Protein AF-A0A1D6MBY1-F1 (afdb_monomer_lite)

Sequence (67 aa):
MRSYSPAALLDKLQTSMAKLDKESEELHQKFLEKDIDLPTFVQKYKKLRTAYHKQALLHLAGQTSLR

pLDDT: mean 93.76, std 8.41, range [59.59, 98.25]

InterPro domains:
  IPR009851 Modifier of rudimentary, Modr [PF07200] (2-56)
  IPR009851 Modifier of rudimentary, Modr [PS51314] (1-67)
  IPR029012 Helix hairpin bin domain superfamily [G3DSA:1.10.287.660] (1-67)
  IPR037202 ESCRT assembly domain [SSF140111] (2-55)

Structure (mmCIF, N/CA/C/O backbone):
data_AF-A0A1D6MBY1-F1
#
_entry.id   AF-A0A1D6MBY1-F1
#
loop_
_atom_site.group_PDB
_atom_site.id
_atom_site.type_symbol
_atom_site.label_atom_id
_atom_site.label_alt_id
_atom_site.label_comp_id
_atom_site.label_asym_id
_atom_site.label_entity_id
_atom_site.label_seq_id
_atom_site.pdbx_PDB_ins_code
_atom_site.Cartn_x
_atom_site.Cartn_y
_atom_site.Cartn_z
_atom_site.occupancy
_atom_site.B_iso_or_equiv
_atom_site.auth_seq_id
_atom_site.auth_comp_id
_atom_site.auth_asym_id
_atom_site.auth_atom_id
_atom_site.pdbx_PDB_model_num
ATOM 1 N N . MET A 1 1 ? 28.777 -6.168 -7.252 1.00 59.59 1 MET A N 1
ATOM 2 C CA . MET A 1 1 ? 27.402 -5.630 -7.381 1.00 59.59 1 MET A CA 1
ATOM 3 C C . MET A 1 1 ? 26.528 -6.701 -8.013 1.00 59.59 1 MET A C 1
ATOM 5 O O . MET A 1 1 ? 26.984 -7.314 -8.966 1.00 59.59 1 MET A O 1
ATOM 9 N N . ARG A 1 2 ? 25.324 -6.973 -7.492 1.00 65.50 2 ARG A N 1
ATOM 10 C CA . ARG A 1 2 ? 24.375 -7.853 -8.198 1.00 65.50 2 ARG A CA 1
ATOM 11 C C . ARG A 1 2 ? 23.780 -7.068 -9.366 1.00 65.50 2 ARG A C 1
ATOM 13 O O . ARG A 1 2 ? 23.119 -6.060 -9.132 1.00 65.50 2 ARG A O 1
ATOM 20 N N . SER A 1 3 ? 24.042 -7.502 -10.591 1.00 75.06 3 SER A N 1
ATOM 21 C CA . SER A 1 3 ? 23.359 -7.027 -11.792 1.00 75.06 3 SER A CA 1
ATOM 22 C C . SER A 1 3 ? 22.028 -7.767 -11.908 1.00 75.06 3 SER A C 1
ATOM 24 O O . SER A 1 3 ? 21.995 -8.989 -12.019 1.00 75.06 3 SER A O 1
ATOM 26 N N . TYR A 1 4 ? 20.920 -7.034 -11.830 1.00 80.25 4 TYR A N 1
ATOM 27 C CA . TYR A 1 4 ? 19.589 -7.577 -12.091 1.00 80.25 4 TYR A CA 1
ATOM 28 C C . TYR A 1 4 ? 19.175 -7.180 -13.503 1.00 80.25 4 TYR A C 1
ATOM 30 O O . TYR A 1 4 ? 19.406 -6.041 -13.912 1.00 80.25 4 TYR A O 1
ATOM 38 N N . SER A 1 5 ? 18.559 -8.103 -14.243 1.00 89.31 5 SER A N 1
ATOM 39 C CA . SER A 1 5 ? 17.927 -7.740 -15.508 1.00 89.31 5 SER A CA 1
ATOM 40 C C . SER A 1 5 ? 16.754 -6.785 -15.242 1.00 89.31 5 SER A C 1
ATOM 42 O O . SER A 1 5 ? 16.123 -6.873 -14.181 1.00 89.31 5 SER A O 1
ATOM 44 N N . PRO A 1 6 ? 16.412 -5.894 -16.187 1.00 89.25 6 PRO A N 1
ATOM 45 C CA . PRO A 1 6 ? 15.240 -5.033 -16.047 1.00 89.25 6 PRO A CA 1
ATOM 46 C C . PRO A 1 6 ? 13.952 -5.816 -15.755 1.00 89.25 6 PRO A C 1
ATOM 48 O O . PRO A 1 6 ? 13.174 -5.419 -14.892 1.00 89.25 6 PRO A O 1
ATOM 51 N N . ALA A 1 7 ? 13.774 -6.979 -16.390 1.00 90.12 7 ALA A N 1
ATOM 52 C CA . ALA A 1 7 ? 12.648 -7.874 -16.130 1.00 90.12 7 ALA A CA 1
ATOM 53 C C . ALA A 1 7 ? 12.622 -8.386 -14.677 1.00 90.12 7 ALA A C 1
ATOM 55 O O . ALA A 1 7 ? 11.574 -8.355 -14.040 1.00 90.12 7 ALA A O 1
ATOM 56 N N . ALA A 1 8 ? 13.771 -8.783 -14.116 1.00 91.88 8 ALA A N 1
ATOM 57 C CA . ALA A 1 8 ? 13.853 -9.220 -12.720 1.00 91.88 8 ALA A CA 1
ATOM 58 C C . ALA A 1 8 ? 13.556 -8.082 -11.725 1.00 91.88 8 ALA A C 1
ATOM 60 O O . ALA A 1 8 ? 13.020 -8.320 -10.644 1.00 91.88 8 ALA A O 1
ATOM 61 N N . LEU A 1 9 ? 13.893 -6.834 -12.073 1.00 91.75 9 LEU A N 1
ATOM 62 C CA . LEU A 1 9 ? 13.536 -5.667 -11.262 1.00 91.75 9 LEU A CA 1
ATOM 63 C C . LEU A 1 9 ? 12.031 -5.377 -11.303 1.00 91.75 9 LEU A C 1
ATOM 65 O O . LEU A 1 9 ? 11.455 -5.059 -10.262 1.00 91.75 9 LEU A O 1
ATOM 69 N N . LEU A 1 10 ? 11.398 -5.512 -12.472 1.00 93.25 10 LEU A N 1
ATOM 70 C CA . LEU A 1 10 ? 9.949 -5.353 -12.621 1.00 93.25 10 LEU A CA 1
ATOM 71 C C . LEU A 1 10 ? 9.174 -6.434 -11.866 1.00 93.25 10 LEU A C 1
ATOM 73 O O . LEU A 1 10 ? 8.268 -6.102 -11.108 1.00 93.25 10 LEU A O 1
ATOM 77 N N . ASP A 1 11 ? 9.585 -7.696 -11.978 1.00 93.81 11 ASP A N 1
ATOM 78 C CA . ASP A 1 11 ? 8.980 -8.808 -11.236 1.00 93.81 11 ASP A CA 1
ATOM 79 C C . ASP A 1 11 ? 9.070 -8.596 -9.713 1.00 93.81 11 ASP A C 1
ATOM 81 O O . ASP A 1 11 ? 8.097 -8.752 -8.966 1.00 93.81 11 ASP A O 1
ATOM 85 N N . LYS A 1 12 ? 10.223 -8.109 -9.240 1.00 94.06 12 LYS A N 1
ATOM 86 C CA . LYS A 1 12 ? 10.405 -7.750 -7.832 1.00 94.06 12 LYS A CA 1
ATOM 87 C C . LYS A 1 12 ? 9.492 -6.599 -7.399 1.00 94.06 12 LYS A C 1
ATOM 89 O O . LYS A 1 12 ? 8.983 -6.623 -6.276 1.00 94.06 12 LYS A O 1
ATOM 94 N N . LEU A 1 13 ? 9.290 -5.590 -8.253 1.00 94.56 13 LEU A N 1
ATOM 95 C CA . LEU A 1 13 ? 8.343 -4.502 -7.989 1.00 94.56 13 LEU A CA 1
ATOM 96 C C . LEU A 1 13 ? 6.914 -5.037 -7.896 1.00 94.56 13 LEU A C 1
ATOM 98 O O . LEU A 1 13 ? 6.228 -4.728 -6.926 1.00 94.56 13 LEU A O 1
ATOM 102 N N . GLN A 1 14 ? 6.502 -5.890 -8.832 1.00 95.25 14 GLN A N 1
ATOM 103 C CA . GLN A 1 14 ? 5.175 -6.499 -8.837 1.00 95.25 14 GLN A CA 1
ATOM 104 C C . GLN A 1 14 ? 4.935 -7.359 -7.584 1.00 95.25 14 GLN A C 1
ATOM 106 O O . GLN A 1 14 ? 3.902 -7.231 -6.928 1.00 95.25 14 GLN A O 1
ATOM 111 N N . THR A 1 15 ? 5.922 -8.160 -7.177 1.00 96.62 15 THR A N 1
ATOM 112 C CA . THR A 1 15 ? 5.864 -8.944 -5.932 1.00 96.62 15 THR A CA 1
ATOM 113 C C . THR A 1 15 ? 5.755 -8.044 -4.697 1.00 96.62 15 THR A C 1
ATOM 115 O O . THR A 1 15 ? 4.969 -8.311 -3.786 1.00 96.62 15 THR A O 1
ATOM 118 N N . SER A 1 16 ? 6.521 -6.949 -4.656 1.00 96.94 16 SER A N 1
ATOM 119 C CA . SER A 1 16 ? 6.437 -5.970 -3.568 1.00 96.94 16 SER A CA 1
ATOM 120 C C . SER A 1 16 ? 5.062 -5.300 -3.505 1.00 96.94 16 SER A C 1
ATOM 122 O O . SER A 1 16 ? 4.539 -5.093 -2.412 1.00 96.94 16 SER A O 1
ATOM 124 N N . MET A 1 17 ? 4.467 -4.982 -4.655 1.00 97.44 17 MET A N 1
ATOM 125 C CA . MET A 1 17 ? 3.129 -4.396 -4.738 1.00 97.44 17 MET A CA 1
ATOM 126 C C . MET A 1 17 ? 2.065 -5.351 -4.187 1.00 97.44 17 MET A C 1
ATOM 128 O O . MET A 1 17 ? 1.288 -4.949 -3.325 1.00 97.44 17 MET A O 1
ATOM 132 N N . ALA A 1 18 ? 2.096 -6.626 -4.587 1.00 97.50 18 ALA A N 1
ATOM 133 C CA . ALA A 1 18 ? 1.175 -7.645 -4.076 1.00 97.50 18 ALA A CA 1
ATOM 134 C C . ALA A 1 18 ? 1.277 -7.814 -2.548 1.00 97.50 18 ALA A C 1
ATOM 136 O O . ALA A 1 18 ? 0.272 -7.988 -1.856 1.00 97.50 18 ALA A O 1
ATOM 137 N N . LYS A 1 19 ? 2.492 -7.709 -1.993 1.00 98.06 19 LYS A N 1
ATOM 138 C CA . LYS A 1 19 ? 2.700 -7.716 -0.541 1.00 98.06 19 LYS A CA 1
ATOM 139 C C . LYS A 1 19 ? 2.053 -6.504 0.140 1.00 98.06 19 LYS A C 1
ATOM 141 O O . LYS A 1 19 ? 1.410 -6.671 1.172 1.00 98.06 19 LYS A O 1
ATOM 146 N N . LEU A 1 20 ? 2.201 -5.305 -0.425 1.00 98.00 20 LEU A N 1
ATOM 147 C CA . LEU A 1 20 ? 1.582 -4.091 0.121 1.00 98.00 20 LEU A CA 1
ATOM 148 C C . LEU A 1 20 ? 0.051 -4.150 0.080 1.00 98.00 20 LEU A C 1
ATOM 150 O O . LEU A 1 20 ? -0.594 -3.658 1.007 1.00 98.00 20 LEU A O 1
ATOM 154 N N . ASP A 1 21 ? -0.529 -4.759 -0.957 1.00 97.62 21 ASP A N 1
ATOM 155 C CA . ASP A 1 21 ? -1.9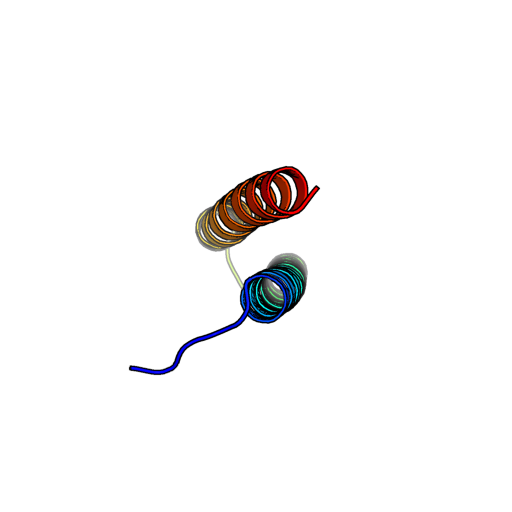72 -5.005 -1.024 1.00 97.62 21 ASP A CA 1
ATOM 156 C C . ASP A 1 21 ? -2.431 -5.922 0.104 1.00 97.62 21 ASP A C 1
ATOM 158 O O . ASP A 1 21 ? -3.359 -5.572 0.833 1.00 97.62 21 ASP A O 1
ATOM 162 N N . LYS A 1 22 ? -1.728 -7.041 0.307 1.00 98.12 22 LYS A N 1
ATOM 163 C CA . LYS A 1 22 ? -2.023 -7.973 1.397 1.00 98.12 22 LYS A CA 1
ATOM 164 C C . LYS A 1 22 ? -1.938 -7.299 2.769 1.00 98.12 22 LYS A C 1
ATOM 166 O O . LYS A 1 22 ? -2.871 -7.406 3.555 1.00 98.12 22 LYS A O 1
ATOM 171 N N . GLU A 1 23 ? -0.859 -6.567 3.048 1.00 98.12 23 GLU A N 1
ATOM 172 C CA . GLU A 1 23 ? -0.695 -5.847 4.323 1.00 98.12 23 GLU A CA 1
ATOM 173 C C . GLU A 1 23 ? -1.788 -4.794 4.545 1.00 98.12 23 GLU A C 1
ATOM 175 O O . GLU A 1 23 ? -2.207 -4.543 5.675 1.00 98.12 23 GLU A O 1
ATOM 180 N N . SER A 1 24 ? -2.256 -4.165 3.469 1.00 97.25 24 SER A N 1
ATOM 181 C CA . SER A 1 24 ? -3.331 -3.182 3.546 1.00 97.25 24 SER A CA 1
ATOM 182 C C . SER A 1 24 ? -4.678 -3.832 3.860 1.00 97.25 24 SER A C 1
ATOM 184 O O . SER A 1 24 ? -5.448 -3.253 4.624 1.00 97.25 24 SER A O 1
ATOM 186 N N . GLU A 1 25 ? -4.948 -5.014 3.303 1.00 97.75 25 GLU A N 1
ATOM 187 C CA . GLU A 1 25 ? -6.157 -5.791 3.596 1.00 97.75 25 GLU A CA 1
ATOM 188 C C . GLU A 1 25 ? -6.151 -6.301 5.042 1.00 97.75 25 GLU A C 1
ATOM 190 O O . GLU A 1 25 ? -7.117 -6.114 5.775 1.00 97.75 25 GLU A O 1
ATOM 195 N N . GLU A 1 26 ? -5.021 -6.835 5.513 1.00 98.06 26 GLU A N 1
ATOM 196 C CA . GLU A 1 26 ? -4.851 -7.240 6.916 1.00 98.06 26 GLU A CA 1
ATOM 197 C C . GLU A 1 26 ? -5.060 -6.063 7.881 1.00 98.06 26 GLU A C 1
ATOM 199 O O . GLU A 1 26 ? -5.663 -6.210 8.945 1.00 98.06 26 GLU A O 1
ATOM 204 N N . LEU A 1 27 ? -4.567 -4.873 7.523 1.00 97.88 27 LEU A N 1
ATOM 205 C CA . LEU A 1 27 ? -4.776 -3.664 8.313 1.00 97.88 27 LEU A CA 1
ATOM 206 C C . LEU A 1 27 ? -6.250 -3.230 8.317 1.00 97.88 27 LEU A C 1
ATOM 208 O O . LEU A 1 27 ? -6.737 -2.758 9.345 1.00 97.88 27 LEU A O 1
ATOM 212 N N . HIS A 1 28 ? -6.946 -3.376 7.188 1.00 97.56 28 HIS A N 1
ATOM 213 C CA . HIS A 1 28 ? -8.375 -3.097 7.091 1.00 97.56 28 HIS A CA 1
ATOM 214 C C . HIS A 1 28 ? -9.185 -4.042 7.978 1.00 97.56 28 HIS A C 1
ATOM 216 O O . HIS A 1 28 ? -10.009 -3.576 8.763 1.00 97.56 28 HIS A O 1
ATOM 222 N N . GLN A 1 29 ? -8.867 -5.336 7.949 1.00 98.12 29 GLN A N 1
ATOM 223 C CA . GLN A 1 29 ? -9.523 -6.333 8.785 1.00 98.12 29 GLN A CA 1
ATOM 224 C C . GLN A 1 29 ? -9.352 -6.037 10.283 1.00 98.12 29 GLN A C 1
ATOM 226 O O . GLN A 1 29 ? -10.339 -6.002 11.013 1.00 98.12 29 GLN A O 1
ATOM 231 N N . LYS A 1 30 ? -8.137 -5.689 10.729 1.00 98.00 30 LYS A N 1
ATOM 232 C CA . LYS A 1 30 ? -7.883 -5.276 12.126 1.00 98.00 30 LYS A CA 1
ATOM 233 C C . LYS A 1 30 ? -8.711 -4.066 12.553 1.00 98.00 30 LYS A C 1
ATOM 235 O O . LYS A 1 30 ? -9.114 -3.956 13.706 1.00 98.00 30 LYS A O 1
ATOM 240 N N . PHE A 1 31 ? -8.956 -3.129 11.639 1.00 98.06 31 PHE A N 1
ATOM 241 C CA . PHE A 1 31 ? -9.818 -1.986 11.928 1.00 98.06 31 PHE A CA 1
ATOM 242 C C . PHE A 1 31 ? -11.287 -2.407 12.078 1.00 98.06 31 PHE A C 1
ATOM 244 O O . PHE A 1 31 ? -11.952 -1.952 13.008 1.00 98.06 31 PHE A O 1
ATOM 251 N N . LEU A 1 32 ? -11.781 -3.309 11.221 1.00 97.88 32 LEU A N 1
ATOM 252 C CA . LEU A 1 32 ? -13.141 -3.857 11.324 1.00 97.88 32 LEU A CA 1
ATOM 253 C C . LEU A 1 32 ? -13.351 -4.656 12.619 1.00 97.88 32 LEU A C 1
ATOM 255 O O . LEU A 1 32 ? -14.407 -4.554 13.243 1.00 97.88 32 LEU A O 1
ATOM 259 N N . GLU A 1 33 ? -12.326 -5.387 13.054 1.00 98.06 33 GLU A N 1
ATOM 260 C CA . GLU A 1 33 ? -12.297 -6.142 14.315 1.00 98.06 33 GLU A CA 1
ATOM 261 C C . GLU A 1 33 ? -12.149 -5.241 15.555 1.00 98.06 33 GLU A C 1
ATOM 263 O O . GLU A 1 33 ? -12.298 -5.709 16.680 1.00 98.06 33 GLU A O 1
ATOM 268 N N . LYS A 1 34 ? -11.957 -3.927 15.358 1.00 96.81 34 LYS A N 1
ATOM 269 C CA . LYS A 1 34 ? -11.723 -2.914 16.404 1.00 96.81 34 LYS A CA 1
ATOM 270 C C . LYS A 1 34 ? -10.420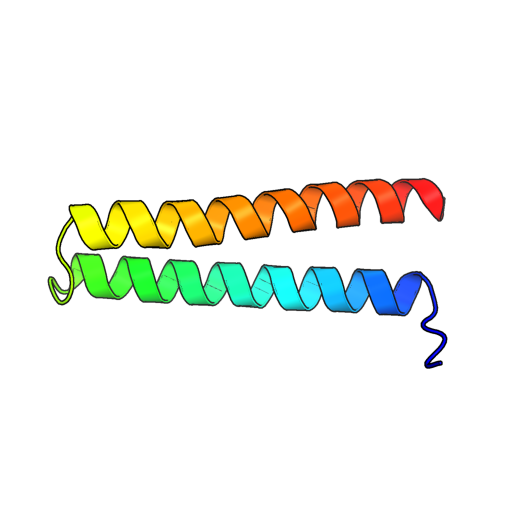 -3.115 17.191 1.00 96.81 34 LYS A C 1
ATOM 272 O O . LYS A 1 34 ? -10.258 -2.520 18.254 1.00 96.81 34 LYS A O 1
ATOM 277 N N . ASP A 1 35 ? -9.468 -3.866 16.639 1.00 97.06 35 ASP A N 1
ATOM 278 C CA . ASP A 1 35 ? -8.124 -4.059 17.205 1.00 97.06 35 ASP A CA 1
ATOM 279 C C . ASP A 1 35 ? -7.261 -2.791 17.121 1.00 97.06 35 ASP A C 1
ATOM 281 O O . ASP A 1 35 ? -6.269 -2.643 17.839 1.00 97.06 35 ASP A O 1
ATOM 285 N N . ILE A 1 36 ? -7.605 -1.876 16.211 1.00 97.12 36 ILE A N 1
ATOM 286 C CA . ILE A 1 36 ? -6.924 -0.593 16.027 1.00 97.12 36 ILE A CA 1
ATOM 287 C C . ILE A 1 36 ? -7.927 0.554 15.939 1.00 97.12 36 ILE A C 1
ATOM 289 O O . ILE A 1 36 ? -9.029 0.403 15.411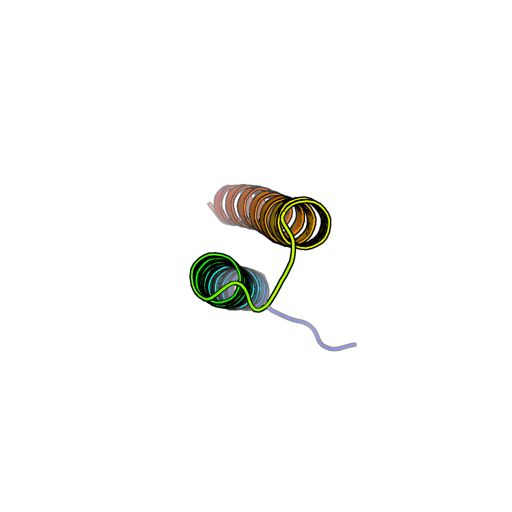 1.00 97.12 36 ILE A O 1
ATOM 293 N N . ASP A 1 37 ? -7.517 1.728 16.414 1.00 97.69 37 ASP A N 1
ATOM 294 C CA . ASP A 1 37 ? -8.320 2.940 16.303 1.00 97.69 37 ASP A CA 1
ATOM 295 C C . ASP A 1 37 ? -8.268 3.555 14.891 1.00 97.69 37 ASP A C 1
ATOM 297 O O . ASP A 1 37 ? -7.388 3.272 14.067 1.00 97.69 37 ASP A O 1
ATOM 301 N N . LEU A 1 38 ? -9.247 4.418 14.604 1.00 97.50 38 LEU A N 1
ATOM 302 C CA . LEU A 1 38 ? -9.361 5.096 13.314 1.00 97.50 38 LEU A CA 1
ATOM 303 C C . LEU A 1 38 ? -8.115 5.941 12.969 1.00 97.50 38 LEU A C 1
ATOM 305 O O . LEU A 1 38 ? -7.647 5.833 11.832 1.00 97.50 38 LEU A O 1
ATOM 309 N N . PRO A 1 39 ? -7.532 6.747 13.884 1.00 98.00 39 PRO A N 1
ATOM 310 C CA . PRO A 1 39 ? -6.302 7.486 13.591 1.00 98.00 39 PRO A CA 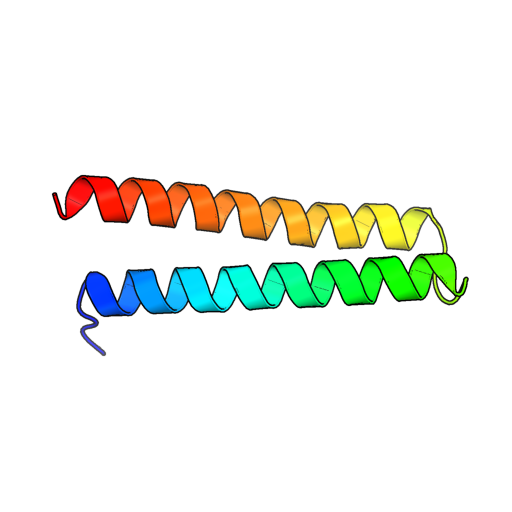1
ATOM 311 C C . PRO A 1 39 ? -5.139 6.582 13.159 1.00 98.00 39 PRO A C 1
ATOM 313 O O . PRO A 1 39 ? -4.475 6.860 12.155 1.00 98.00 39 PRO A O 1
ATOM 316 N N . THR A 1 40 ? -4.927 5.468 13.863 1.00 97.81 40 THR A N 1
ATOM 317 C CA . THR A 1 40 ? -3.881 4.483 13.567 1.00 97.81 40 THR A CA 1
ATOM 318 C C . THR A 1 40 ? -4.128 3.808 12.227 1.00 97.81 40 THR A C 1
ATOM 320 O O . THR A 1 40 ? -3.191 3.665 11.432 1.00 97.81 40 THR A O 1
ATOM 323 N N . PHE A 1 41 ? -5.377 3.419 11.952 1.00 98.19 41 PHE A N 1
ATOM 324 C CA . PHE A 1 41 ? -5.772 2.850 10.667 1.00 98.19 41 PHE A CA 1
ATOM 325 C C . PHE A 1 41 ? -5.462 3.820 9.525 1.00 98.19 41 PHE A C 1
ATOM 327 O O . PHE A 1 41 ? -4.699 3.477 8.622 1.00 98.19 41 PHE A O 1
ATOM 334 N N . VAL A 1 42 ? -5.967 5.055 9.593 1.00 98.12 42 VAL A N 1
ATOM 335 C CA . VAL A 1 42 ? -5.795 6.062 8.534 1.00 98.12 42 VAL A CA 1
ATOM 336 C C . VAL A 1 42 ? -4.316 6.341 8.275 1.00 98.12 42 VAL A C 1
ATOM 338 O O . VAL A 1 42 ? -3.882 6.354 7.120 1.00 98.12 42 VAL A O 1
ATOM 341 N N . GLN A 1 43 ? -3.516 6.520 9.331 1.00 98.25 43 GLN A N 1
ATOM 342 C CA . GLN A 1 43 ? -2.089 6.797 9.191 1.00 98.25 43 GLN A CA 1
ATOM 343 C C . GLN A 1 43 ? -1.343 5.639 8.512 1.00 98.25 43 GLN A C 1
ATOM 345 O O . GLN A 1 43 ? -0.590 5.859 7.556 1.00 98.25 43 GLN A O 1
ATOM 350 N N . LYS A 1 44 ? -1.540 4.402 8.988 1.00 98.12 44 LYS A N 1
ATOM 351 C CA . LYS A 1 44 ? -0.843 3.221 8.458 1.00 98.12 44 LYS A CA 1
ATOM 352 C C . LYS A 1 44 ? -1.321 2.871 7.048 1.00 98.12 44 LYS A C 1
ATOM 354 O O . LYS A 1 44 ? -0.489 2.642 6.170 1.00 98.12 44 LYS A O 1
ATOM 359 N N . TYR A 1 45 ? -2.627 2.923 6.800 1.00 98.00 45 TYR A N 1
ATOM 360 C CA . TYR A 1 45 ? -3.221 2.600 5.505 1.00 98.00 45 TYR A CA 1
ATOM 361 C C . TYR A 1 45 ? -2.763 3.584 4.427 1.00 98.00 45 TYR A C 1
ATOM 363 O O . TYR A 1 45 ? -2.301 3.180 3.359 1.00 98.00 45 TYR A O 1
ATOM 371 N N . LYS A 1 46 ? -2.765 4.891 4.733 1.00 98.06 46 LYS A N 1
ATOM 372 C CA . LYS A 1 46 ? -2.243 5.922 3.823 1.00 98.06 46 LYS A CA 1
ATOM 373 C C . LYS A 1 46 ? -0.780 5.669 3.454 1.00 98.06 46 LYS A C 1
ATOM 375 O O . LYS A 1 46 ? -0.404 5.845 2.292 1.00 98.06 46 LYS A O 1
ATOM 380 N N . LYS A 1 47 ? 0.054 5.251 4.413 1.00 98.19 47 LYS A N 1
ATOM 381 C CA . LYS A 1 47 ? 1.471 4.939 4.170 1.00 98.19 47 LYS A CA 1
ATOM 382 C C . LYS A 1 47 ? 1.632 3.755 3.213 1.00 98.19 47 LYS A C 1
ATOM 384 O O . LYS A 1 47 ? 2.401 3.869 2.259 1.00 98.19 47 LYS A O 1
ATOM 389 N N . LEU A 1 48 ? 0.888 2.670 3.436 1.00 98.12 48 LEU A N 1
ATOM 390 C CA . LEU A 1 48 ? 0.907 1.487 2.570 1.00 98.12 48 LEU A CA 1
ATOM 391 C C . LEU A 1 48 ? 0.464 1.833 1.144 1.00 98.12 48 LEU A C 1
ATOM 393 O O . LEU A 1 48 ? 1.183 1.548 0.187 1.00 98.12 48 LEU A O 1
ATOM 397 N N . ARG A 1 49 ? -0.651 2.558 0.996 1.00 97.56 49 ARG A N 1
ATOM 398 C CA . ARG A 1 49 ? -1.167 2.957 -0.322 1.00 97.56 49 ARG A CA 1
ATOM 399 C C . ARG A 1 49 ? -0.244 3.921 -1.054 1.00 97.56 49 ARG A C 1
ATOM 401 O O . ARG A 1 49 ? -0.009 3.761 -2.247 1.00 97.56 49 ARG A O 1
ATOM 408 N N . THR A 1 50 ? 0.375 4.860 -0.342 1.00 98.25 50 THR A N 1
ATOM 409 C CA . THR A 1 50 ? 1.383 5.749 -0.9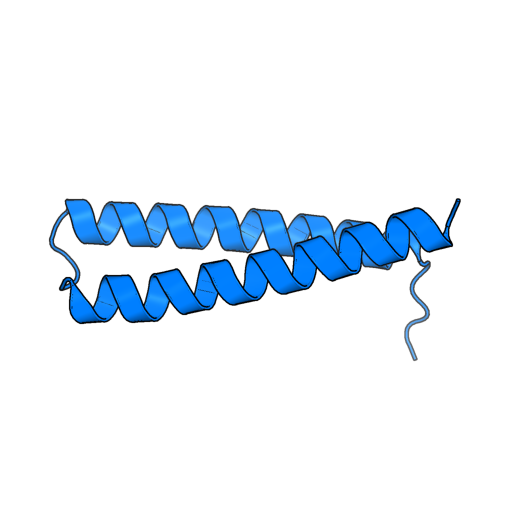41 1.00 98.25 50 THR A CA 1
ATOM 410 C C . THR A 1 50 ? 2.580 4.961 -1.480 1.00 98.25 50 THR A C 1
ATOM 412 O O . THR A 1 50 ? 3.070 5.262 -2.568 1.00 98.25 50 THR A O 1
ATOM 415 N N . ALA A 1 51 ? 3.062 3.954 -0.741 1.00 97.94 51 ALA A N 1
ATOM 416 C CA . ALA A 1 51 ? 4.158 3.102 -1.197 1.00 97.94 51 ALA A CA 1
ATOM 417 C C . ALA A 1 51 ? 3.759 2.278 -2.430 1.00 97.94 51 ALA A C 1
ATOM 419 O O . ALA A 1 51 ? 4.503 2.262 -3.410 1.00 97.94 51 ALA A O 1
ATOM 420 N N . TYR A 1 52 ? 2.564 1.683 -2.409 1.00 98.25 52 TYR A N 1
ATOM 421 C CA . TYR A 1 52 ? 2.027 0.911 -3.527 1.00 98.25 52 TYR A CA 1
ATOM 422 C C . TYR A 1 52 ? 1.959 1.754 -4.802 1.00 98.25 52 TYR A C 1
ATOM 424 O O . TYR A 1 52 ? 2.516 1.374 -5.827 1.00 98.25 52 TYR A O 1
ATOM 432 N N . HIS A 1 53 ? 1.352 2.944 -4.737 1.00 97.69 53 HIS A N 1
ATOM 433 C CA . HIS A 1 53 ? 1.200 3.797 -5.916 1.00 97.69 53 HIS A CA 1
ATOM 434 C C . HIS A 1 53 ? 2.545 4.273 -6.476 1.00 97.69 53 HIS A C 1
ATOM 436 O O . HIS A 1 53 ? 2.715 4.315 -7.692 1.00 97.69 53 HIS A O 1
ATOM 442 N N . LYS A 1 54 ? 3.536 4.562 -5.621 1.00 97.38 54 LYS A N 1
ATOM 443 C CA . LYS A 1 54 ? 4.902 4.869 -6.079 1.00 97.38 54 LYS A CA 1
ATOM 444 C C . LYS A 1 54 ? 5.523 3.700 -6.846 1.00 97.38 54 LYS A C 1
ATOM 446 O O . LYS A 1 54 ? 6.131 3.915 -7.891 1.00 97.38 54 LYS A O 1
ATOM 451 N N . GLN A 1 55 ? 5.362 2.476 -6.343 1.00 97.00 55 GLN A N 1
ATOM 452 C CA . GLN A 1 55 ? 5.862 1.276 -7.015 1.00 97.00 55 GLN A CA 1
ATOM 453 C C . GLN A 1 55 ? 5.109 0.994 -8.318 1.00 97.00 55 GLN A C 1
ATOM 455 O O . GLN A 1 55 ? 5.752 0.677 -9.313 1.00 97.00 55 GLN A O 1
ATOM 460 N N . ALA A 1 56 ? 3.791 1.197 -8.346 1.00 96.31 56 ALA A N 1
ATOM 461 C CA . ALA A 1 56 ? 2.970 1.039 -9.543 1.00 96.31 56 ALA A CA 1
ATOM 462 C C . ALA A 1 56 ? 3.400 1.993 -10.666 1.00 96.31 56 ALA A C 1
ATOM 464 O O . ALA A 1 56 ? 3.570 1.568 -11.806 1.00 96.31 56 ALA A O 1
ATOM 465 N N . LEU A 1 57 ? 3.637 3.268 -10.337 1.00 96.81 57 LEU A N 1
ATOM 466 C CA . LEU A 1 57 ? 4.131 4.257 -11.298 1.00 96.81 57 LEU A CA 1
ATOM 467 C C . LEU A 1 57 ? 5.523 3.890 -11.824 1.00 96.81 57 LEU A C 1
ATOM 469 O O . LEU A 1 57 ? 5.768 3.984 -13.025 1.00 96.81 57 LEU A O 1
ATOM 473 N N . LEU A 1 58 ? 6.423 3.434 -10.946 1.00 95.56 58 LEU A N 1
ATOM 474 C CA . LEU A 1 58 ? 7.761 2.999 -11.350 1.00 95.56 58 LEU A CA 1
ATOM 475 C C . LEU A 1 58 ? 7.713 1.756 -12.247 1.00 95.56 58 LEU A C 1
ATOM 477 O O . LEU A 1 58 ? 8.424 1.691 -13.247 1.00 95.56 58 LEU A O 1
ATOM 481 N N . HIS A 1 59 ? 6.869 0.785 -11.902 1.00 94.62 59 HIS A N 1
ATOM 482 C CA . HIS A 1 59 ? 6.665 -0.420 -12.693 1.00 94.62 59 HIS A CA 1
ATOM 483 C C . HIS A 1 59 ? 6.123 -0.079 -14.086 1.00 94.62 59 HIS A C 1
ATOM 485 O O . HIS A 1 59 ? 6.669 -0.551 -15.080 1.00 94.62 59 HIS A O 1
ATOM 491 N N . LEU A 1 60 ? 5.119 0.803 -14.169 1.00 94.69 60 LEU A N 1
ATOM 492 C CA . LEU A 1 60 ? 4.572 1.282 -15.439 1.00 94.69 60 LEU A CA 1
ATOM 493 C C . LEU A 1 60 ? 5.643 1.976 -16.294 1.00 94.69 60 LEU A C 1
ATOM 495 O O . LEU A 1 60 ? 5.802 1.629 -17.461 1.00 94.69 60 LEU A O 1
ATOM 499 N N . ALA A 1 61 ? 6.418 2.895 -15.709 1.00 93.75 61 ALA A N 1
ATOM 500 C CA . ALA A 1 61 ? 7.499 3.589 -16.412 1.00 93.75 61 ALA A CA 1
ATOM 501 C C . ALA A 1 61 ? 8.592 2.625 -16.913 1.00 93.75 61 ALA A C 1
ATOM 503 O O . ALA A 1 61 ? 9.122 2.777 -18.018 1.00 93.75 61 ALA A O 1
ATOM 504 N N . GLY A 1 62 ? 8.922 1.605 -16.116 1.00 92.38 62 GLY A N 1
ATOM 505 C CA . GLY A 1 62 ? 9.874 0.571 -16.506 1.00 92.38 62 GLY A CA 1
ATOM 506 C C . GLY A 1 62 ? 9.344 -0.315 -17.635 1.00 92.38 62 GLY A C 1
ATOM 507 O O . GLY A 1 62 ? 10.070 -0.571 -18.591 1.00 92.38 62 GLY A O 1
ATOM 508 N N . GLN A 1 63 ? 8.069 -0.714 -17.585 1.00 90.50 63 GLN A N 1
ATOM 509 C CA . GLN A 1 63 ? 7.425 -1.465 -18.667 1.00 90.50 63 GLN A CA 1
ATOM 510 C C . GLN A 1 63 ? 7.411 -0.683 -19.983 1.00 90.50 63 GLN A C 1
ATOM 512 O O . GLN A 1 63 ? 7.699 -1.256 -21.030 1.00 90.50 63 GLN A O 1
ATOM 517 N N . THR A 1 64 ? 7.126 0.623 -19.944 1.00 91.94 64 THR A N 1
ATOM 518 C CA . THR A 1 64 ? 7.163 1.468 -21.147 1.00 91.94 64 THR A CA 1
ATOM 519 C C . THR A 1 64 ? 8.571 1.673 -21.700 1.00 91.94 64 THR A C 1
ATOM 521 O O . THR A 1 64 ? 8.703 1.920 -22.888 1.00 91.94 64 THR A O 1
ATOM 524 N N . SER A 1 65 ? 9.611 1.562 -20.868 1.00 86.12 65 SER A N 1
ATOM 525 C CA . SER A 1 65 ? 11.013 1.735 -21.290 1.00 86.12 65 SER A CA 1
ATOM 526 C C . SER A 1 65 ? 11.636 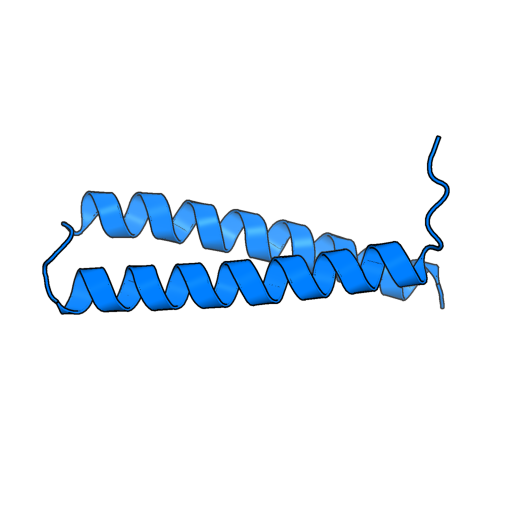0.467 -21.885 1.00 86.12 65 SER A C 1
ATOM 528 O O . SER A 1 65 ? 12.689 0.540 -22.509 1.00 86.12 65 SER A O 1
ATOM 530 N N . LEU A 1 66 ? 11.027 -0.700 -21.651 1.00 77.62 66 LEU A N 1
ATOM 531 C CA . LEU A 1 66 ? 11.441 -1.985 -22.234 1.00 77.62 66 LEU A CA 1
ATOM 532 C C . LEU A 1 66 ? 10.719 -2.313 -23.544 1.00 77.62 66 LEU A C 1
ATOM 534 O O . LEU A 1 66 ? 10.972 -3.368 -24.125 1.00 77.62 66 LEU A O 1
ATOM 538 N N . ARG A 1 67 ? 9.792 -1.447 -23.948 1.00 59.81 67 ARG A N 1
ATOM 539 C CA . ARG A 1 67 ? 9.013 -1.561 -25.174 1.00 59.81 67 ARG A CA 1
ATOM 540 C C . ARG A 1 67 ? 9.730 -0.854 -26.314 1.00 59.81 67 ARG A C 1
ATOM 542 O O . ARG A 1 67 ? 9.650 -1.392 -27.436 1.00 59.81 67 ARG A O 1
#

Foldseek 3Di:
DDDDDLVRVLVVLVVVLVVLVVVLVVLVVCVVVVVDDPVVSVVVNVVSVVSNVVSVVVSVVSVVVVD

Radius of gyration: 15.2 Å; chains: 1; bounding box: 40×17×42 Å

Secondary structure (DSSP, 8-state):
--PPPHHHHHHHHHHHHHHHHHHHHHHHHHHHTTSS-HHHHHHHHHHHHHHHHHHHHHHHHHHHH--

Organism: Zea mays (NCBI:txid4577)